Protein AF-A0A8C5C5W5-F1 (afdb_monomer_lite)

Foldseek 3Di:
DDPQCLDDDDDDDDDDDPVCVVCVVVVVVVCVVVVHDDPDDDPDDDPDNVVVVVVVCVVPPSVDHDRDRPPPPPDDD

Sequence (77 aa):
MMTDTSLHVERTLALIKPDVVHLAEEIEDVILRSGFTILQLCKQKPLDPCIWLSHWLMRNNPNQPKIEDAAIVQEAE

pLDDT: mean 79.22, std 17.22, range [39.38, 98.0]

Structure (mmCIF, N/CA/C/O backbone):
data_AF-A0A8C5C5W5-F1
#
_entry.id   AF-A0A8C5C5W5-F1
#
loop_
_atom_site.group_PDB
_atom_site.id
_atom_site.type_symbol
_atom_site.label_atom_id
_atom_site.label_alt_id
_atom_site.label_comp_id
_atom_site.label_asym_id
_atom_site.label_entity_id
_atom_site.label_seq_id
_atom_site.pdbx_PDB_ins_code
_atom_site.Cartn_x
_atom_site.Cartn_y
_atom_site.Cartn_z
_atom_site.occupancy
_atom_site.B_iso_or_equiv
_atom_site.auth_seq_id
_atom_site.auth_comp_id
_atom_site.auth_asym_id
_atom_site.auth_atom_id
_atom_site.pdbx_PDB_model_num
ATOM 1 N N . MET A 1 1 ? -2.737 21.934 32.434 1.00 39.38 1 MET A N 1
ATOM 2 C CA . MET A 1 1 ? -2.192 20.606 32.092 1.00 39.38 1 MET A CA 1
ATOM 3 C C . MET A 1 1 ? -2.625 20.318 30.667 1.00 39.38 1 MET A C 1
ATOM 5 O O . MET A 1 1 ? -3.793 20.018 30.470 1.00 39.38 1 MET A O 1
ATOM 9 N N . MET A 1 2 ? -1.756 20.537 29.678 1.00 43.62 2 MET A N 1
ATOM 10 C CA . MET A 1 2 ? -2.041 20.111 28.306 1.00 43.62 2 MET A CA 1
ATOM 11 C C . MET A 1 2 ? -1.718 18.622 28.219 1.00 43.62 2 MET A C 1
ATOM 13 O O . MET A 1 2 ? -0.572 18.224 28.410 1.00 43.62 2 MET A O 1
ATOM 17 N N . THR A 1 3 ? -2.741 17.798 28.022 1.00 42.41 3 THR A N 1
ATOM 18 C CA . THR A 1 3 ? -2.569 16.384 27.704 1.00 42.41 3 THR A CA 1
ATOM 19 C C . THR A 1 3 ? -2.125 16.292 26.253 1.00 42.41 3 THR A C 1
ATOM 21 O O . THR A 1 3 ? -2.946 16.460 25.349 1.00 42.41 3 THR A O 1
ATOM 24 N N . ASP A 1 4 ? -0.830 16.060 26.043 1.00 53.25 4 ASP A N 1
ATOM 25 C CA . ASP A 1 4 ? -0.317 15.599 24.75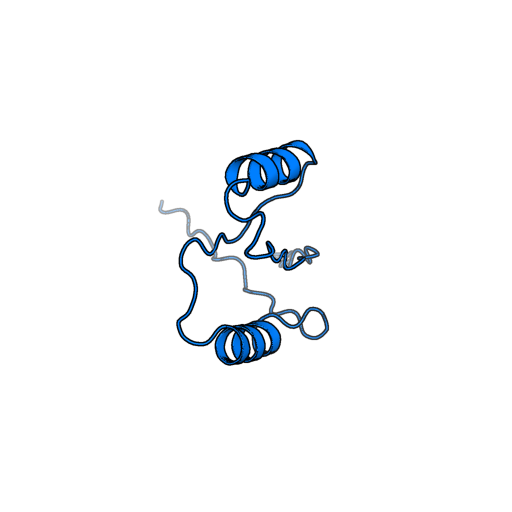8 1.00 53.25 4 ASP A CA 1
ATOM 26 C C . ASP A 1 4 ? -1.070 14.316 24.402 1.00 53.25 4 ASP A C 1
ATOM 28 O O . ASP A 1 4 ? -0.913 13.272 25.039 1.00 53.25 4 ASP A O 1
ATOM 32 N N . THR A 1 5 ? -2.008 14.431 23.468 1.00 52.44 5 THR A N 1
ATOM 33 C CA . THR A 1 5 ? -2.778 13.283 23.004 1.00 52.44 5 THR A CA 1
ATOM 34 C C . THR A 1 5 ? -2.038 12.749 21.797 1.00 52.44 5 THR A C 1
ATOM 36 O O . THR A 1 5 ? -2.439 12.970 20.658 1.00 52.44 5 THR A O 1
ATOM 39 N N . SER A 1 6 ? -0.915 12.084 22.055 1.00 60.69 6 SER A N 1
ATOM 40 C CA . SER A 1 6 ? -0.223 11.263 21.071 1.00 60.69 6 SER A CA 1
ATOM 41 C C . SER A 1 6 ? -1.193 10.192 20.555 1.00 60.69 6 SER A C 1
ATOM 43 O O . SER A 1 6 ? -1.376 9.136 21.164 1.00 60.69 6 SER A O 1
ATOM 45 N N . LEU A 1 7 ? -1.887 10.495 19.455 1.00 63.91 7 LEU A N 1
ATOM 46 C CA . LEU A 1 7 ? -2.859 9.602 18.836 1.00 63.91 7 LEU A CA 1
ATOM 47 C C . LEU A 1 7 ? -2.114 8.469 18.137 1.00 63.91 7 LEU A C 1
ATOM 49 O O . LEU A 1 7 ? -1.521 8.635 17.071 1.00 63.91 7 LEU A O 1
ATOM 53 N N . HIS A 1 8 ? -2.156 7.295 18.757 1.00 66.31 8 HIS A N 1
ATOM 54 C CA . HIS A 1 8 ? -1.634 6.080 18.160 1.00 66.31 8 HIS A CA 1
ATOM 55 C C . HIS A 1 8 ? -2.617 5.582 17.099 1.00 66.31 8 HIS A C 1
ATOM 57 O O . HIS A 1 8 ? -3.643 4.987 17.421 1.00 66.31 8 HIS A O 1
ATOM 63 N N . VAL A 1 9 ? -2.318 5.857 15.831 1.00 74.56 9 VAL A N 1
ATOM 64 C CA . VAL A 1 9 ? -3.082 5.329 14.696 1.00 74.56 9 VAL A CA 1
ATOM 65 C C . VAL A 1 9 ? -2.350 4.142 14.085 1.00 74.56 9 VAL A C 1
ATOM 67 O O . VAL A 1 9 ? -1.154 4.211 13.786 1.00 74.56 9 VAL A O 1
ATOM 70 N N . GLU A 1 10 ? -3.071 3.041 13.889 1.00 78.88 10 GLU A N 1
ATOM 71 C CA . GLU A 1 10 ? -2.551 1.895 13.150 1.00 78.88 10 GLU A CA 1
ATOM 72 C C . GLU A 1 10 ? -2.357 2.278 11.678 1.00 78.88 10 GLU A C 1
ATOM 74 O O . GLU A 1 10 ? -3.196 2.939 11.064 1.00 78.88 10 GLU A O 1
ATOM 79 N N . ARG A 1 11 ? -1.217 1.884 11.104 1.00 83.12 11 ARG A N 1
ATOM 80 C CA . ARG A 1 11 ? -0.860 2.166 9.709 1.00 83.12 11 ARG A CA 1
ATOM 81 C C . ARG A 1 11 ? -0.464 0.875 9.015 1.00 83.12 11 ARG A C 1
ATOM 83 O O . ARG A 1 11 ? 0.278 0.066 9.569 1.00 83.12 11 ARG A O 1
ATOM 90 N N . THR A 1 12 ? -0.902 0.714 7.773 1.00 86.44 12 THR A N 1
ATOM 91 C CA . THR A 1 12 ? -0.588 -0.454 6.946 1.00 86.44 12 THR A CA 1
ATOM 92 C C . THR A 1 12 ? 0.051 -0.006 5.637 1.00 86.44 12 THR A C 1
ATOM 94 O O . THR A 1 12 ? -0.437 0.913 4.984 1.00 86.44 12 THR A O 1
ATOM 97 N N . LEU A 1 13 ? 1.146 -0.661 5.239 1.00 89.50 13 LEU A N 1
ATOM 98 C CA . LEU A 1 13 ? 1.722 -0.499 3.905 1.00 89.50 13 LEU A CA 1
ATOM 99 C C . LEU A 1 13 ? 0.952 -1.374 2.910 1.00 89.50 13 LEU A C 1
ATOM 101 O O . LEU A 1 13 ? 0.954 -2.597 3.038 1.00 89.50 13 LEU A O 1
ATOM 105 N N . ALA A 1 14 ? 0.363 -0.757 1.887 1.00 90.75 14 ALA A N 1
ATOM 106 C CA . ALA A 1 14 ? -0.192 -1.461 0.736 1.00 90.75 14 ALA A CA 1
ATOM 107 C C . ALA A 1 14 ? 0.821 -1.478 -0.422 1.00 90.75 14 ALA A C 1
ATOM 109 O O . ALA A 1 14 ? 1.396 -0.44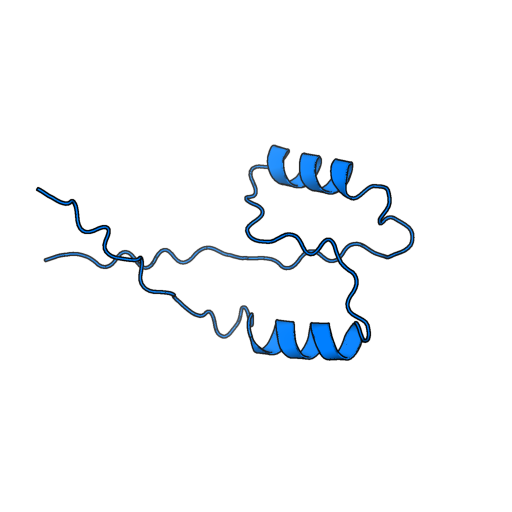6 -0.770 1.00 90.75 14 ALA A O 1
ATOM 110 N N . LEU A 1 15 ? 1.032 -2.646 -1.035 1.00 90.31 15 LEU A N 1
ATOM 111 C CA . LEU A 1 15 ? 1.866 -2.811 -2.228 1.00 90.31 15 LEU A CA 1
ATOM 112 C C . LEU A 1 15 ? 1.006 -3.315 -3.384 1.00 90.31 15 LEU A C 1
ATOM 114 O O . LEU A 1 15 ? 0.402 -4.384 -3.297 1.00 90.31 15 LEU A O 1
ATOM 118 N N . ILE A 1 16 ? 0.986 -2.562 -4.482 1.00 90.25 16 ILE A N 1
ATOM 119 C CA . ILE A 1 16 ? 0.297 -2.964 -5.708 1.00 90.25 16 ILE A CA 1
ATOM 120 C C . ILE A 1 16 ? 1.278 -3.760 -6.568 1.00 90.25 16 ILE A C 1
ATOM 122 O O . ILE A 1 16 ? 2.382 -3.298 -6.874 1.00 90.25 16 ILE A O 1
ATOM 126 N N . LYS A 1 17 ? 0.885 -4.977 -6.951 1.00 89.31 17 LYS A N 1
ATOM 127 C CA . LYS A 1 17 ? 1.691 -5.807 -7.849 1.00 89.31 17 LYS A CA 1
ATOM 128 C C . LYS A 1 17 ? 1.776 -5.169 -9.247 1.00 89.31 17 LYS A C 1
ATOM 130 O O . LYS A 1 17 ? 0.846 -4.486 -9.676 1.00 89.31 17 LYS A O 1
ATOM 135 N N . PRO A 1 18 ? 2.895 -5.356 -9.972 1.00 87.81 18 PRO A N 1
ATOM 136 C CA . PRO A 1 18 ? 3.148 -4.638 -11.221 1.00 87.81 18 PRO A CA 1
ATOM 137 C C . PRO A 1 18 ? 2.176 -4.982 -12.359 1.00 87.81 18 PRO A C 1
ATOM 139 O O . PRO A 1 18 ? 1.962 -4.138 -13.221 1.00 87.81 18 PRO A O 1
ATOM 142 N N . ASP A 1 19 ? 1.601 -6.180 -12.366 1.00 93.75 19 ASP A N 1
ATOM 143 C CA . ASP A 1 19 ? 0.616 -6.667 -13.338 1.00 93.75 19 ASP A CA 1
ATOM 144 C C . ASP A 1 19 ? -0.739 -5.949 -13.239 1.00 93.75 19 ASP A C 1
ATOM 146 O O . ASP A 1 19 ? -1.416 -5.761 -14.247 1.00 93.75 19 ASP A O 1
ATOM 150 N N . VAL A 1 20 ? -1.100 -5.472 -12.047 1.00 94.62 20 VAL A N 1
ATOM 151 C CA . VAL A 1 20 ? -2.389 -4.812 -11.769 1.00 94.62 20 VAL A CA 1
ATOM 152 C C . VAL A 1 20 ? -2.260 -3.316 -11.475 1.00 94.62 20 VAL A C 1
ATOM 154 O O . VAL A 1 20 ? -3.228 -2.675 -11.083 1.00 94.62 20 VAL A O 1
ATOM 157 N N . VAL A 1 21 ? -1.083 -2.718 -11.691 1.00 90.75 21 VAL A N 1
ATOM 158 C CA . VAL A 1 21 ? -0.841 -1.290 -11.394 1.00 90.75 21 VAL A CA 1
ATOM 159 C C . VAL A 1 21 ? -1.751 -0.338 -12.178 1.00 90.75 21 VAL A C 1
ATOM 161 O O . VAL A 1 21 ? -2.016 0.771 -11.732 1.00 90.75 21 VAL A O 1
ATOM 164 N N . HIS A 1 22 ? -2.263 -0.771 -13.329 1.00 93.81 22 HIS A N 1
ATOM 165 C CA . HIS A 1 22 ? -3.213 -0.002 -14.132 1.00 93.81 22 HIS A CA 1
ATOM 166 C C . HIS A 1 22 ? -4.568 0.205 -13.431 1.00 93.81 22 HIS A C 1
ATOM 168 O O . HIS A 1 22 ? -5.302 1.110 -13.804 1.00 93.81 22 HIS A O 1
ATOM 174 N N . LEU A 1 23 ? -4.873 -0.589 -12.398 1.00 95.94 23 LEU A N 1
ATOM 175 C CA . LEU A 1 23 ? -6.062 -0.455 -11.552 1.00 95.94 23 LEU A CA 1
ATOM 176 C C . LEU A 1 23 ? -5.813 0.418 -10.312 1.00 95.94 23 LEU A C 1
ATOM 178 O O . LEU A 1 23 ? -6.634 0.427 -9.400 1.00 95.94 23 LEU A O 1
ATOM 182 N N . ALA A 1 24 ? -4.679 1.123 -10.224 1.00 93.75 24 ALA A N 1
ATOM 183 C CA . ALA A 1 24 ? -4.307 1.863 -9.016 1.00 93.75 24 ALA A CA 1
ATOM 184 C C . ALA A 1 24 ? -5.375 2.872 -8.563 1.00 93.75 24 ALA A C 1
ATOM 186 O O . ALA A 1 24 ? -5.613 2.980 -7.365 1.00 93.75 24 ALA A O 1
ATOM 187 N N . GLU A 1 25 ? -6.037 3.557 -9.500 1.00 95.38 25 GLU A N 1
ATOM 188 C CA . GLU A 1 25 ? -7.118 4.502 -9.181 1.00 95.38 25 GLU A CA 1
ATOM 189 C C . GLU A 1 25 ? -8.343 3.798 -8.580 1.00 95.38 25 GLU A C 1
ATOM 191 O O . GLU A 1 25 ? -8.903 4.267 -7.593 1.00 95.38 25 GLU A O 1
ATOM 196 N N . GLU A 1 26 ? -8.726 2.634 -9.112 1.00 97.81 26 GLU A N 1
ATOM 197 C CA . GLU A 1 26 ? -9.839 1.844 -8.573 1.00 97.81 26 GLU A CA 1
ATOM 198 C C . GLU A 1 26 ? -9.508 1.287 -7.180 1.00 97.81 26 GLU A C 1
ATOM 200 O O . GLU A 1 26 ? -10.345 1.304 -6.278 1.00 97.81 26 GLU A O 1
ATOM 205 N N . ILE A 1 27 ? -8.265 0.839 -6.976 1.00 95.69 27 ILE A N 1
ATOM 206 C CA . ILE A 1 27 ? -7.778 0.372 -5.672 1.00 95.69 27 ILE A CA 1
ATOM 207 C C . ILE A 1 27 ? -7.805 1.514 -4.646 1.00 95.69 27 ILE A C 1
ATOM 209 O O . ILE A 1 27 ? -8.270 1.311 -3.524 1.00 95.69 27 ILE A O 1
ATOM 213 N N . GLU A 1 28 ? -7.331 2.706 -5.017 1.00 95.31 28 GLU A N 1
ATOM 214 C CA . GLU A 1 28 ? -7.375 3.909 -4.176 1.00 95.31 28 GLU A CA 1
ATOM 215 C C . GLU A 1 28 ? -8.812 4.243 -3.760 1.00 95.31 28 GLU A C 1
ATOM 217 O O . GLU A 1 28 ? -9.101 4.403 -2.573 1.00 95.31 28 GLU A O 1
ATOM 222 N N . ASP A 1 29 ? -9.727 4.262 -4.721 1.00 97.31 29 ASP A N 1
ATOM 223 C CA . ASP A 1 29 ? -11.141 4.552 -4.504 1.00 97.31 29 ASP A CA 1
ATOM 224 C C . ASP A 1 29 ? -11.809 3.516 -3.576 1.00 97.31 29 ASP A C 1
ATOM 226 O O . ASP A 1 29 ? -12.551 3.865 -2.655 1.00 97.31 29 ASP A O 1
ATOM 230 N N . VAL A 1 30 ? -11.488 2.224 -3.718 1.00 97.75 30 VAL A N 1
ATOM 231 C CA . VAL A 1 30 ? -11.941 1.180 -2.780 1.00 97.75 30 VAL A CA 1
ATOM 232 C C . VAL A 1 30 ? -11.405 1.406 -1.361 1.00 97.75 30 VAL A C 1
ATOM 234 O O . VAL A 1 30 ? -12.172 1.273 -0.404 1.00 97.75 30 VAL A O 1
ATOM 237 N N . ILE A 1 31 ? -10.127 1.764 -1.200 1.00 95.88 31 ILE A N 1
ATOM 238 C CA . ILE A 1 31 ? -9.519 2.035 0.114 1.00 95.88 31 ILE A CA 1
ATOM 239 C C . ILE A 1 31 ? -10.227 3.213 0.796 1.00 95.88 31 ILE A C 1
ATOM 241 O O . ILE A 1 31 ? -10.643 3.091 1.951 1.00 95.88 31 ILE A O 1
ATOM 245 N N . LEU A 1 32 ? -10.423 4.318 0.071 1.00 96.62 32 LEU A N 1
ATOM 246 C CA . LEU A 1 32 ? -11.072 5.524 0.591 1.00 96.62 32 LEU A CA 1
ATOM 247 C C . LEU A 1 32 ? -12.536 5.265 0.966 1.00 96.62 32 LEU A C 1
ATOM 249 O O . LEU A 1 32 ? -12.970 5.622 2.062 1.00 96.62 32 LEU A O 1
ATOM 253 N N . ARG A 1 33 ? -13.299 4.575 0.108 1.00 98.00 33 ARG A N 1
ATOM 254 C CA . ARG A 1 33 ? -14.697 4.206 0.402 1.00 98.00 33 ARG A CA 1
ATOM 255 C C . ARG A 1 33 ? -14.845 3.247 1.575 1.00 98.00 33 ARG A C 1
ATOM 257 O O . ARG A 1 33 ? -15.892 3.235 2.214 1.00 98.00 33 ARG A O 1
ATOM 264 N N . SER A 1 34 ? -13.814 2.459 1.862 1.00 96.94 34 SER A N 1
ATOM 265 C CA . SER A 1 34 ? -13.793 1.555 3.015 1.00 96.94 34 SER A CA 1
ATOM 266 C C . SER A 1 34 ? -13.514 2.283 4.339 1.00 96.94 34 SER A C 1
ATOM 268 O O . SER A 1 34 ? -13.439 1.637 5.380 1.00 96.94 34 SER A O 1
ATOM 270 N N . GLY A 1 35 ? -13.373 3.614 4.318 1.00 95.50 35 GLY A 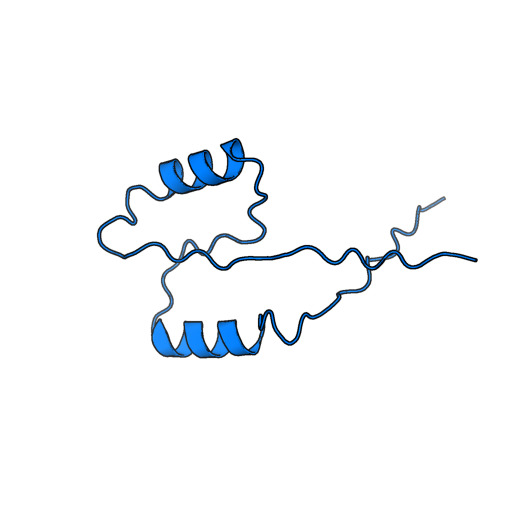N 1
ATOM 271 C CA . GLY A 1 35 ? -13.159 4.437 5.508 1.00 95.50 35 GLY A CA 1
ATOM 272 C C . GLY A 1 35 ? -11.699 4.533 5.951 1.00 95.50 35 GLY A C 1
ATOM 273 O O . GLY A 1 35 ? -11.434 5.016 7.049 1.00 95.50 35 GLY A O 1
ATOM 274 N N . PHE A 1 36 ? -10.749 4.087 5.123 1.00 94.50 36 PHE A N 1
ATOM 275 C CA . PHE A 1 36 ? -9.323 4.262 5.390 1.00 94.50 36 PHE A CA 1
ATOM 276 C C . PHE A 1 36 ? -8.813 5.589 4.830 1.00 94.50 36 PHE A C 1
ATOM 278 O O . PHE A 1 36 ? -9.265 6.069 3.792 1.00 94.50 36 PHE A O 1
ATOM 285 N N . THR A 1 37 ? -7.790 6.135 5.482 1.00 93.00 37 THR A N 1
ATOM 286 C CA . THR A 1 37 ? -7.079 7.328 5.016 1.00 93.00 37 THR A CA 1
ATOM 287 C C . THR A 1 37 ? -5.761 6.927 4.367 1.00 93.00 37 THR A C 1
ATOM 289 O O . THR A 1 37 ? -4.931 6.256 4.984 1.00 93.00 37 THR A O 1
ATOM 292 N N . ILE A 1 38 ? -5.529 7.378 3.135 1.00 92.50 38 ILE A N 1
ATOM 293 C CA . ILE A 1 38 ? -4.238 7.218 2.461 1.00 92.50 38 ILE A CA 1
ATOM 294 C C . ILE A 1 38 ? -3.326 8.368 2.886 1.00 92.50 38 ILE A C 1
ATOM 296 O O . ILE A 1 38 ? -3.558 9.520 2.535 1.00 92.50 38 ILE A O 1
ATOM 300 N N . LEU A 1 39 ? -2.276 8.049 3.642 1.00 88.62 39 LEU A N 1
ATOM 301 C CA . LEU A 1 39 ? -1.315 9.048 4.127 1.00 88.62 39 LEU A CA 1
ATOM 302 C C . LEU A 1 39 ? -0.249 9.402 3.082 1.00 88.62 39 LEU A C 1
ATOM 304 O O . LEU A 1 39 ? 0.236 10.527 3.042 1.00 88.62 39 LEU A O 1
ATOM 308 N N . GLN A 1 40 ? 0.141 8.435 2.246 1.00 86.31 40 GLN A N 1
ATOM 309 C CA . GLN A 1 40 ? 1.167 8.620 1.223 1.00 86.31 40 GLN A CA 1
ATOM 310 C C . GLN A 1 40 ? 0.908 7.696 0.032 1.00 86.31 40 GLN A C 1
ATOM 312 O O . GLN A 1 40 ? 0.644 6.508 0.212 1.00 86.31 40 GLN A O 1
ATOM 317 N N . LEU A 1 41 ? 1.073 8.223 -1.183 1.00 87.38 41 LEU A N 1
ATOM 318 C CA . LEU A 1 41 ? 0.944 7.468 -2.427 1.00 87.38 41 LEU A CA 1
ATOM 319 C C . LEU A 1 41 ? 2.232 7.575 -3.256 1.00 87.38 41 LEU A C 1
ATOM 321 O O . LEU A 1 41 ? 2.591 8.647 -3.744 1.00 87.38 41 LEU A O 1
ATOM 325 N N . CYS A 1 42 ? 2.940 6.459 -3.438 1.00 81.75 42 CYS A N 1
ATOM 326 C CA . CYS A 1 42 ? 4.125 6.406 -4.297 1.00 81.75 42 CYS A CA 1
ATOM 327 C C . CYS A 1 42 ? 3.723 6.116 -5.748 1.00 81.75 42 CYS A C 1
ATOM 329 O O . CYS A 1 42 ? 3.521 4.964 -6.122 1.00 81.75 42 CYS A O 1
ATOM 331 N N . LYS A 1 43 ? 3.641 7.164 -6.578 1.00 74.38 43 LYS A N 1
ATOM 332 C CA . LYS A 1 43 ? 3.313 7.036 -8.012 1.00 74.38 43 LYS A CA 1
ATOM 333 C C . LYS A 1 43 ? 4.514 6.684 -8.898 1.00 74.38 43 LYS A C 1
ATOM 335 O O . LYS A 1 43 ? 4.334 6.196 -10.008 1.00 74.38 43 LYS A O 1
ATOM 340 N N . GLN A 1 44 ? 5.738 6.922 -8.424 1.00 76.19 44 GLN A N 1
ATOM 341 C CA . GLN A 1 44 ? 6.960 6.604 -9.164 1.00 76.19 44 GLN A CA 1
ATOM 342 C C . GLN A 1 44 ? 7.583 5.310 -8.646 1.00 76.19 44 GLN A C 1
ATOM 344 O O . GLN A 1 44 ? 7.817 5.162 -7.445 1.00 76.19 44 GLN A O 1
ATOM 349 N N . LYS A 1 45 ? 7.875 4.382 -9.564 1.00 75.38 45 LYS A N 1
ATOM 350 C CA . LYS A 1 45 ? 8.635 3.174 -9.238 1.00 75.38 45 LYS A CA 1
ATOM 351 C C . LYS A 1 45 ? 10.090 3.558 -8.934 1.00 75.38 45 LYS A C 1
ATOM 353 O O . LYS A 1 45 ? 10.721 4.194 -9.778 1.00 75.38 45 LYS A O 1
ATOM 358 N N . PRO A 1 46 ? 10.635 3.172 -7.772 1.00 82.50 46 PRO A N 1
ATOM 359 C CA . PRO A 1 46 ? 12.055 3.341 -7.491 1.00 82.50 46 PRO A CA 1
ATOM 360 C C . PRO A 1 46 ? 12.901 2.478 -8.440 1.00 82.50 46 PRO A C 1
ATOM 362 O O . PRO A 1 46 ? 12.460 1.406 -8.857 1.00 82.50 46 PRO A O 1
ATOM 365 N N . LEU A 1 47 ? 14.118 2.943 -8.747 1.00 84.44 47 LEU A N 1
ATOM 366 C CA . LEU A 1 47 ? 15.069 2.248 -9.626 1.00 84.44 47 LEU A CA 1
ATOM 367 C C . LEU A 1 47 ? 15.396 0.835 -9.112 1.00 8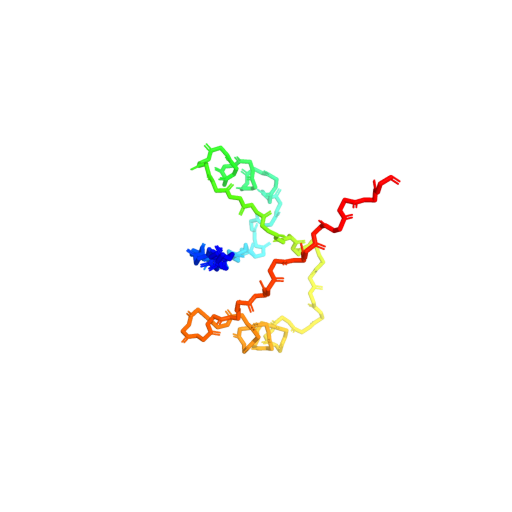4.44 47 LEU A C 1
ATOM 369 O O . LEU A 1 47 ? 15.383 -0.119 -9.884 1.00 84.44 47 LEU A O 1
ATOM 373 N N . ASP A 1 48 ? 15.585 0.711 -7.794 1.00 90.38 48 ASP A N 1
ATOM 374 C CA . ASP A 1 48 ? 15.879 -0.541 -7.091 1.00 90.38 48 ASP A CA 1
ATOM 375 C C . ASP A 1 48 ? 14.805 -0.829 -6.022 1.00 90.38 48 ASP A C 1
ATOM 377 O O . ASP A 1 48 ? 14.963 -0.445 -4.855 1.00 90.38 48 ASP A O 1
ATOM 381 N N . PRO A 1 49 ? 13.691 -1.505 -6.373 1.00 87.19 49 PRO A N 1
ATOM 382 C CA . PRO A 1 49 ? 12.552 -1.693 -5.472 1.00 87.19 49 PRO A CA 1
ATOM 383 C C . PRO A 1 49 ? 12.885 -2.426 -4.176 1.00 87.19 49 PRO A C 1
ATOM 385 O O . PRO A 1 49 ? 12.360 -2.068 -3.126 1.00 87.19 49 PRO A O 1
ATOM 388 N N . CYS A 1 50 ? 13.777 -3.419 -4.227 1.00 89.81 50 CYS A N 1
ATOM 389 C CA . CYS A 1 50 ? 14.163 -4.187 -3.044 1.00 89.81 50 CYS A CA 1
ATOM 390 C C . CYS A 1 50 ? 14.941 -3.331 -2.033 1.00 89.81 50 CYS A C 1
ATOM 392 O O . CYS A 1 50 ? 14.641 -3.379 -0.842 1.00 89.81 50 CYS A O 1
ATOM 394 N N . ILE A 1 51 ? 15.904 -2.528 -2.504 1.00 93.25 51 ILE A N 1
ATOM 395 C CA . ILE A 1 51 ? 16.695 -1.619 -1.653 1.00 93.25 51 ILE A CA 1
ATOM 396 C C . ILE A 1 51 ? 15.804 -0.500 -1.110 1.00 93.25 51 ILE A C 1
ATOM 398 O O . ILE A 1 51 ? 15.881 -0.130 0.060 1.00 93.25 51 ILE A O 1
ATOM 402 N N . TRP A 1 52 ? 14.928 0.044 -1.953 1.00 90.12 52 TRP A N 1
ATOM 403 C CA . TRP A 1 52 ? 13.985 1.063 -1.516 1.00 90.12 52 TRP A CA 1
ATOM 404 C C . TRP A 1 52 ? 13.046 0.528 -0.429 1.00 90.12 52 TRP A C 1
ATOM 406 O O . TRP A 1 52 ? 12.882 1.170 0.609 1.00 90.12 52 TRP A O 1
ATOM 416 N N . LEU A 1 53 ? 12.475 -0.663 -0.635 1.00 88.19 53 LEU A N 1
ATOM 417 C CA . LEU A 1 53 ? 11.542 -1.274 0.306 1.00 88.19 53 LEU A CA 1
ATOM 418 C C . LEU A 1 53 ? 12.231 -1.631 1.625 1.00 88.19 53 LEU A C 1
ATOM 420 O O . LEU A 1 53 ? 11.651 -1.395 2.682 1.00 88.19 53 LEU A O 1
ATOM 424 N N . SER A 1 54 ? 13.469 -2.136 1.591 1.00 90.81 54 SER A N 1
ATOM 425 C CA . SER A 1 54 ? 14.219 -2.431 2.816 1.00 90.81 54 SER A CA 1
ATOM 426 C C . SER A 1 54 ? 14.448 -1.165 3.644 1.00 90.81 54 SER A C 1
ATOM 428 O O . SER A 1 54 ? 14.104 -1.130 4.827 1.00 90.81 54 SER A O 1
ATOM 430 N N . HIS A 1 55 ? 14.915 -0.082 3.019 1.00 91.06 55 HIS A N 1
ATOM 431 C CA . HIS A 1 55 ? 15.083 1.206 3.690 1.00 91.06 55 HIS A CA 1
ATOM 432 C C . HIS A 1 55 ? 13.754 1.784 4.192 1.00 91.06 55 HIS A C 1
ATOM 434 O O . HIS A 1 55 ? 13.711 2.375 5.273 1.00 91.06 55 HIS A O 1
ATOM 440 N N . TRP A 1 56 ? 12.667 1.626 3.433 1.00 86.44 56 TRP A N 1
ATOM 441 C CA . TRP A 1 56 ? 11.344 2.091 3.844 1.00 86.44 56 TRP A CA 1
ATOM 442 C C . TRP A 1 56 ? 10.846 1.344 5.085 1.00 86.44 56 TRP A C 1
ATOM 444 O O . TRP A 1 56 ? 10.425 1.994 6.043 1.00 86.44 56 TRP A O 1
ATOM 454 N N . LEU A 1 57 ? 10.955 0.010 5.109 1.00 87.50 57 LEU A N 1
ATOM 455 C CA . LEU A 1 57 ? 10.530 -0.831 6.235 1.00 87.50 57 LEU A CA 1
ATOM 456 C C . LEU A 1 57 ? 11.327 -0.529 7.506 1.00 87.50 57 LEU A C 1
ATOM 458 O O . LEU A 1 57 ? 10.746 -0.438 8.584 1.00 87.50 57 LEU A O 1
ATOM 462 N N . MET A 1 58 ? 12.637 -0.292 7.386 1.00 87.25 58 MET A N 1
ATOM 463 C CA . MET A 1 58 ? 13.469 0.128 8.521 1.00 87.25 58 MET A CA 1
ATOM 464 C C . MET A 1 58 ? 13.014 1.468 9.119 1.00 87.25 58 MET A C 1
ATOM 466 O O . MET A 1 58 ? 13.160 1.697 10.317 1.00 87.25 58 MET A O 1
ATOM 470 N N . ARG A 1 59 ? 12.468 2.373 8.297 1.00 84.62 59 ARG A N 1
ATOM 471 C CA . ARG A 1 59 ? 12.010 3.701 8.737 1.00 84.62 59 ARG A CA 1
ATOM 472 C C . ARG A 1 59 ? 10.580 3.708 9.269 1.00 84.62 59 ARG A C 1
ATOM 474 O O . ARG A 1 59 ? 10.297 4.556 10.115 1.00 84.62 59 ARG A O 1
ATOM 481 N N . ASN A 1 60 ? 9.734 2.804 8.777 1.00 81.19 60 ASN A N 1
ATOM 482 C CA . ASN A 1 60 ? 8.294 2.716 9.036 1.00 81.19 60 ASN A CA 1
ATOM 483 C C . ASN A 1 60 ? 7.932 1.372 9.689 1.00 81.19 60 ASN A C 1
ATOM 485 O O . ASN A 1 60 ? 6.994 0.696 9.273 1.00 81.19 60 ASN A O 1
ATOM 489 N N . ASN A 1 61 ? 8.718 0.964 10.684 1.00 81.69 61 ASN A N 1
ATOM 490 C CA . ASN A 1 61 ? 8.533 -0.296 11.392 1.00 81.69 61 ASN A CA 1
ATOM 491 C C . ASN A 1 61 ? 7.296 -0.223 12.317 1.00 81.69 61 ASN A C 1
ATOM 493 O O . ASN A 1 61 ? 7.325 0.555 13.273 1.00 81.69 61 ASN A O 1
ATOM 497 N N . PRO A 1 62 ? 6.247 -1.047 12.112 1.00 76.00 62 PRO A N 1
ATOM 498 C CA . PRO A 1 62 ? 5.067 -1.065 12.983 1.00 76.00 62 PRO A CA 1
ATOM 499 C C . PRO A 1 62 ? 5.388 -1.462 14.429 1.00 76.00 62 PRO A C 1
ATOM 501 O O . PRO A 1 62 ? 4.712 -1.019 15.348 1.00 76.00 62 PRO A O 1
ATOM 504 N N . ASN A 1 63 ? 6.448 -2.253 14.638 1.00 81.06 63 ASN A N 1
ATOM 505 C CA . ASN A 1 63 ? 6.906 -2.665 15.969 1.00 81.06 63 ASN A CA 1
ATOM 506 C C . ASN A 1 63 ? 7.755 -1.588 16.669 1.00 81.06 63 ASN A C 1
ATOM 508 O O . ASN A 1 63 ? 8.102 -1.742 17.836 1.00 81.06 63 ASN A O 1
ATOM 512 N N . GLN A 1 64 ? 8.122 -0.517 15.958 1.00 79.44 64 GLN A N 1
ATOM 513 C CA . GLN A 1 64 ? 8.848 0.630 16.503 1.00 79.44 64 GLN A CA 1
ATOM 514 C C . GLN A 1 64 ? 8.259 1.938 15.939 1.00 79.44 64 GLN A C 1
ATOM 516 O O . GLN A 1 64 ? 8.918 2.639 15.161 1.00 79.44 64 GLN A O 1
ATOM 521 N N . PRO A 1 65 ? 6.995 2.251 16.280 1.00 72.31 65 PRO A N 1
ATOM 522 C CA . PRO A 1 65 ? 6.288 3.396 15.730 1.00 72.31 65 PRO A CA 1
ATOM 523 C C . PRO A 1 65 ? 6.958 4.698 16.169 1.00 72.31 65 PRO A C 1
ATOM 525 O O . PRO A 1 65 ? 7.234 4.913 17.348 1.00 72.31 65 PRO A O 1
ATOM 528 N N . LYS A 1 66 ? 7.205 5.586 15.205 1.00 70.44 66 LYS A N 1
ATOM 529 C CA . LYS A 1 66 ? 7.636 6.959 15.479 1.00 70.44 66 LYS A CA 1
ATOM 530 C C . LYS A 1 66 ? 6.393 7.804 15.719 1.00 70.44 66 LYS A C 1
ATOM 532 O O . LYS A 1 66 ? 5.531 7.866 14.839 1.00 70.44 66 LYS A O 1
ATOM 537 N N . ILE A 1 67 ? 6.307 8.395 16.904 1.00 68.50 67 ILE A N 1
ATOM 538 C CA . ILE A 1 67 ? 5.313 9.409 17.244 1.00 68.50 67 ILE A CA 1
ATOM 539 C C . ILE A 1 67 ? 5.949 10.746 16.861 1.00 68.50 67 ILE A C 1
ATOM 541 O O . ILE A 1 67 ? 7.010 11.085 17.379 1.00 68.50 67 ILE A O 1
ATOM 545 N N . GLU A 1 68 ? 5.377 11.433 15.876 1.00 58.47 68 GLU A N 1
ATOM 546 C CA . GLU A 1 68 ? 5.748 12.817 15.574 1.00 58.47 68 GLU A CA 1
ATOM 547 C C . GLU A 1 68 ? 4.873 13.712 16.454 1.00 58.47 68 GLU A C 1
ATOM 549 O O . GLU A 1 68 ? 3.648 13.586 16.411 1.00 58.47 68 GLU A O 1
ATOM 554 N N . ASP A 1 69 ? 5.493 14.562 17.279 1.00 50.44 69 ASP A N 1
ATOM 555 C CA . ASP A 1 69 ? 4.764 15.518 18.115 1.00 50.44 69 ASP A CA 1
ATOM 556 C C . ASP A 1 69 ? 3.922 16.419 17.206 1.00 50.44 69 ASP A C 1
ATOM 558 O O . ASP A 1 69 ? 4.432 17.009 16.245 1.00 50.44 69 ASP A O 1
ATOM 562 N N . ALA A 1 70 ? 2.619 16.499 17.479 1.00 50.59 70 ALA A N 1
ATOM 563 C CA . ALA A 1 70 ? 1.716 17.345 16.716 1.00 50.59 70 ALA A CA 1
ATOM 564 C C . ALA A 1 70 ? 2.244 18.784 16.761 1.00 50.59 70 ALA A C 1
ATOM 566 O O . ALA A 1 70 ? 2.409 19.360 17.838 1.00 50.59 70 ALA A O 1
ATOM 567 N N . ALA A 1 71 ? 2.534 1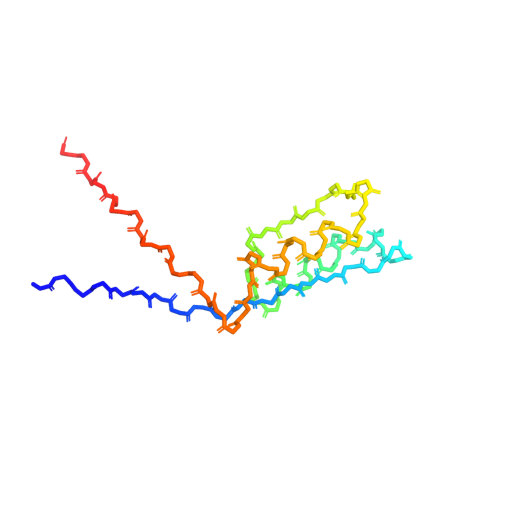9.357 15.591 1.00 48.25 71 ALA A N 1
ATOM 568 C CA . ALA A 1 71 ? 2.963 20.741 15.488 1.00 48.25 71 ALA A CA 1
ATOM 569 C C . ALA A 1 71 ? 1.966 21.624 16.251 1.00 48.25 71 ALA A C 1
ATOM 571 O O . ALA A 1 71 ? 0.777 21.647 15.927 1.00 48.25 71 ALA A O 1
ATOM 572 N N . ILE A 1 72 ? 2.453 22.327 17.276 1.00 51.22 72 ILE A N 1
ATOM 573 C CA . ILE A 1 72 ? 1.680 23.347 17.977 1.00 51.22 72 ILE A CA 1
ATOM 574 C C . ILE A 1 72 ? 1.314 24.383 16.916 1.00 51.22 72 ILE A C 1
ATOM 576 O O . ILE A 1 72 ? 2.174 25.142 16.465 1.00 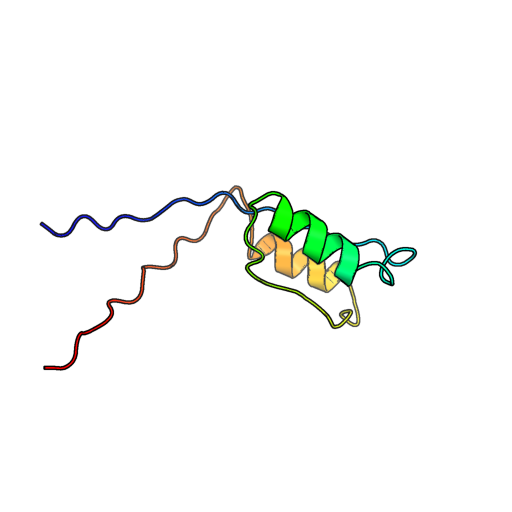51.22 72 ILE A O 1
ATOM 580 N N . VAL A 1 73 ? 0.054 24.386 16.482 1.00 52.75 73 VAL A N 1
ATOM 581 C CA . VAL A 1 73 ? -0.487 25.478 15.679 1.00 52.75 73 VAL A CA 1
ATOM 582 C C . VAL A 1 73 ? -0.493 26.683 16.609 1.00 52.75 73 VAL A C 1
ATOM 584 O O . VAL A 1 73 ? -1.335 26.790 17.495 1.00 52.75 73 VAL A O 1
ATOM 587 N N . GLN A 1 74 ? 0.520 27.538 16.484 1.00 45.69 74 GLN A N 1
ATOM 588 C CA . GLN A 1 74 ? 0.508 28.841 17.132 1.00 45.69 74 GLN A CA 1
ATOM 589 C C . GLN A 1 74 ? -0.565 29.655 16.408 1.00 45.69 74 GLN A C 1
ATOM 591 O O . GLN A 1 74 ? -0.360 30.065 15.265 1.00 45.69 74 GLN A O 1
ATOM 596 N N . GLU A 1 75 ? -1.732 29.817 17.032 1.00 45.25 75 GLU A N 1
ATOM 597 C CA . GLU A 1 75 ? -2.690 30.842 16.623 1.00 45.25 75 GLU A CA 1
ATOM 598 C C . GLU A 1 75 ? -1.977 32.195 16.732 1.00 45.25 75 GLU A C 1
ATOM 600 O O . GLU A 1 75 ? -1.513 32.580 17.806 1.00 45.25 75 GLU A O 1
ATOM 605 N N . ALA A 1 76 ? -1.808 32.868 15.594 1.00 49.97 76 ALA A N 1
ATOM 606 C CA . ALA A 1 76 ? -1.339 34.242 15.555 1.00 49.97 76 ALA A CA 1
ATOM 607 C C . ALA A 1 76 ? -2.505 35.155 15.961 1.00 49.97 76 ALA A C 1
ATOM 609 O O . ALA A 1 76 ? -3.577 35.073 15.358 1.00 49.97 76 ALA A O 1
ATOM 610 N N . GLU A 1 77 ? -2.275 35.962 16.997 1.00 45.59 77 GLU A N 1
ATOM 611 C CA . GLU A 1 77 ? -3.154 37.043 17.469 1.00 45.59 77 GLU A CA 1
ATOM 612 C C . GLU A 1 77 ? -3.362 38.133 16.404 1.00 45.59 77 GLU A C 1
ATOM 614 O O . GLU A 1 77 ? -2.379 38.475 15.700 1.00 45.59 77 GLU A O 1
#

Organism: Gadus morhua (NCBI:txid8049)

InterPro domains:
  IPR007858 Dpy-30 motif [PF05186] (40-62)
  IPR036850 Nucleoside diphosphate kinase-like domain superfamily [SSF54919] (8-41)

Secondary structure (DSSP, 8-state):
-----------------TTSGGGHHHHHHHHHHTT--------SPPSSHHHHHHHHHHHS-TTS---PPPP------

Radius of gyration: 16.73 Å; chains: 1; bounding box: 31×44×46 Å